Protein AF-A0A075I679-F1 (afdb_monomer_lite)

pLDDT: mean 94.98, std 5.32, range [61.5, 98.56]

Secondary structure (DSSP, 8-state):
-HHHHHHHHHHTT--S----S-SS--EEEEEETTEEEEHHIIIIISTT-SPP-EEEEETTTTPPPPHHHHHHHHT-SEEE--SS-IIIIIHHHHHSHHHHHHHT-TTSEEE-

Radius of gyration: 15.94 Å; chains: 1; bounding box: 42×29×41 Å

Sequence (112 aa):
MTTITKWMCEKFAIETKIIPVTDATVETRITTDKGEMHLQEYWVKYRGRDPIEGIQYIGADKCRPNPEAVNAIHDAQLVIIAPGNPLTSIGPMLAMKGIRKELSKNKIKLLL

Structure (mmCIF, N/CA/C/O backbone):
data_AF-A0A075I679-F1
#
_entry.id   AF-A0A075I679-F1
#
loop_
_atom_site.group_PDB
_atom_site.id
_atom_site.type_symbol
_atom_site.label_atom_id
_atom_site.label_alt_id
_atom_site.label_comp_id
_atom_site.label_asym_id
_atom_site.label_entity_id
_atom_site.label_seq_id
_atom_site.pdbx_PDB_ins_code
_atom_site.Cartn_x
_atom_site.Cartn_y
_atom_site.Cartn_z
_atom_site.occupancy
_atom_site.B_iso_or_equiv
_atom_site.auth_seq_id
_atom_site.auth_comp_id
_atom_site.auth_asym_id
_atom_site.auth_atom_id
_atom_site.pdbx_PDB_model_num
ATOM 1 N N . MET A 1 1 ? -4.378 12.584 0.220 1.00 94.44 1 MET A N 1
ATOM 2 C CA . MET A 1 1 ? -5.064 11.393 -0.321 1.00 94.44 1 MET A CA 1
ATOM 3 C C . MET A 1 1 ? -6.410 11.150 0.365 1.00 94.44 1 MET A C 1
ATOM 5 O O . MET A 1 1 ? -7.419 11.182 -0.321 1.00 94.44 1 MET A O 1
ATOM 9 N N . THR A 1 2 ? -6.465 11.011 1.693 1.00 97.06 2 THR A N 1
ATOM 10 C CA . THR A 1 2 ? -7.663 10.717 2.503 1.00 97.06 2 THR A CA 1
ATOM 11 C C . THR A 1 2 ? -8.874 11.587 2.160 1.00 97.06 2 THR A C 1
ATOM 13 O O . THR A 1 2 ? -9.941 11.053 1.869 1.00 97.06 2 THR A O 1
ATOM 16 N N . THR A 1 3 ? -8.724 12.916 2.130 1.00 97.62 3 THR A N 1
ATOM 17 C CA . THR A 1 3 ? -9.828 13.839 1.794 1.00 97.62 3 THR A CA 1
ATOM 18 C C . THR A 1 3 ? -10.372 13.611 0.384 1.00 97.62 3 THR A C 1
ATOM 20 O O . THR A 1 3 ? -11.581 13.615 0.181 1.00 97.62 3 THR A O 1
ATOM 23 N N . ILE A 1 4 ? -9.483 13.365 -0.582 1.00 98.12 4 ILE A N 1
ATOM 24 C CA . ILE A 1 4 ? -9.864 13.096 -1.974 1.00 98.12 4 ILE A CA 1
ATOM 25 C C . ILE A 1 4 ? -10.598 11.756 -2.059 1.00 98.12 4 ILE A C 1
ATOM 27 O O . ILE A 1 4 ? -11.652 11.682 -2.680 1.00 98.12 4 ILE A O 1
ATOM 31 N N . THR A 1 5 ? -10.097 10.714 -1.388 1.00 98.19 5 THR A N 1
ATOM 32 C CA . THR A 1 5 ? -10.757 9.402 -1.342 1.00 98.19 5 THR A CA 1
ATOM 33 C C . THR A 1 5 ? -12.163 9.497 -0.753 1.00 98.19 5 THR A C 1
ATOM 35 O O . THR A 1 5 ? -13.089 8.947 -1.342 1.00 98.19 5 THR A O 1
ATOM 38 N N . LYS A 1 6 ? -12.348 10.237 0.351 1.00 97.56 6 LYS A N 1
ATOM 39 C CA . LYS A 1 6 ? -13.672 10.463 0.958 1.00 97.56 6 LYS A CA 1
ATOM 40 C C . LYS A 1 6 ? -14.623 11.168 -0.009 1.00 97.56 6 LYS A C 1
ATOM 42 O O . LYS A 1 6 ? -15.708 10.657 -0.264 1.00 97.56 6 LYS A O 1
ATOM 47 N N . TRP A 1 7 ? -14.172 12.262 -0.622 1.00 98.31 7 TRP A N 1
ATOM 48 C CA . TRP A 1 7 ? -14.955 12.985 -1.626 1.00 98.31 7 TRP A CA 1
ATOM 49 C C . TRP A 1 7 ? -15.356 12.090 -2.811 1.00 98.31 7 TRP A C 1
ATOM 51 O O . TRP A 1 7 ? -16.497 12.134 -3.263 1.00 98.31 7 TRP A O 1
ATOM 61 N N . MET A 1 8 ? -14.451 11.231 -3.296 1.00 98.50 8 MET A N 1
ATOM 62 C CA . MET A 1 8 ? -14.772 10.282 -4.368 1.00 98.50 8 MET A CA 1
ATOM 63 C C . MET A 1 8 ? -15.799 9.238 -3.918 1.00 98.50 8 MET A C 1
ATOM 65 O O . MET A 1 8 ? -16.729 8.956 -4.667 1.00 98.50 8 MET A O 1
ATOM 69 N N . CYS A 1 9 ? -15.672 8.692 -2.705 1.00 98.44 9 CYS A N 1
ATOM 70 C CA . CYS A 1 9 ? -16.645 7.730 -2.180 1.00 98.44 9 CYS A CA 1
ATOM 71 C C . CYS A 1 9 ? -18.052 8.338 -2.108 1.00 98.44 9 CYS A C 1
ATOM 73 O O . CYS A 1 9 ? -19.007 7.693 -2.531 1.00 98.44 9 CYS A O 1
ATOM 75 N N . GLU A 1 10 ? -18.174 9.598 -1.677 1.00 97.94 10 GLU A N 1
ATOM 76 C CA . GLU A 1 10 ? -19.448 10.329 -1.681 1.00 97.94 10 GLU A CA 1
ATOM 77 C C . GLU A 1 10 ? -20.012 10.490 -3.099 1.00 97.94 10 GLU A C 1
ATOM 79 O O . GLU A 1 10 ? -21.192 10.236 -3.334 1.00 97.94 10 GLU A O 1
ATOM 84 N N . LYS A 1 11 ? -19.174 10.879 -4.070 1.00 98.44 11 LYS A N 1
ATOM 85 C CA . LYS A 1 11 ? -19.609 11.069 -5.463 1.00 98.44 11 LYS A CA 1
ATOM 86 C C . LYS A 1 11 ? -20.029 9.780 -6.158 1.00 98.44 11 LYS A C 1
ATOM 88 O O . LYS A 1 11 ? -20.915 9.831 -7.006 1.00 98.44 11 LYS A O 1
ATOM 93 N N . PHE A 1 12 ? -19.417 8.655 -5.807 1.00 98.25 12 PHE A N 1
ATOM 94 C CA . PHE A 1 12 ? -19.720 7.349 -6.391 1.00 98.25 12 PHE A CA 1
ATOM 95 C C . PHE A 1 12 ? -20.674 6.498 -5.542 1.00 98.25 12 PHE A C 1
ATOM 97 O O . PHE A 1 12 ? -20.876 5.334 -5.872 1.00 98.25 12 PHE A O 1
ATOM 104 N N . ALA A 1 13 ? -21.261 7.060 -4.476 1.00 98.06 13 ALA A N 1
ATOM 105 C CA . ALA A 1 13 ? -22.147 6.348 -3.550 1.00 98.06 13 ALA A CA 1
ATOM 106 C C . ALA A 1 13 ? -21.529 5.044 -2.992 1.00 98.06 13 ALA A C 1
ATOM 108 O O . ALA A 1 13 ? -22.190 4.014 -2.880 1.00 98.06 13 ALA A O 1
ATOM 109 N N . ILE A 1 14 ? -20.237 5.084 -2.652 1.00 98.31 14 ILE A N 1
ATOM 110 C CA . ILE A 1 14 ? -19.525 3.964 -2.029 1.00 98.31 14 ILE A CA 1
ATOM 111 C C . ILE A 1 14 ? -19.758 4.023 -0.518 1.00 98.31 14 ILE A C 1
ATOM 113 O O . ILE A 1 14 ? -19.228 4.897 0.166 1.00 98.31 14 ILE A O 1
ATOM 117 N N . GLU A 1 15 ? -20.526 3.070 0.004 1.00 96.94 15 GLU A N 1
ATOM 118 C CA . GLU A 1 15 ? -20.847 2.986 1.437 1.00 96.94 15 GLU A CA 1
ATOM 119 C C . GLU A 1 15 ? -19.687 2.427 2.279 1.00 96.94 15 GLU A C 1
ATOM 121 O O . GLU A 1 15 ? -19.533 2.753 3.458 1.00 96.94 15 GLU A O 1
ATOM 126 N N . THR A 1 16 ? -18.836 1.592 1.675 1.00 97.00 16 THR A N 1
ATOM 127 C CA . THR A 1 16 ? -17.675 0.997 2.347 1.00 97.00 16 THR A CA 1
ATOM 128 C C . THR A 1 16 ? -16.616 2.054 2.652 1.00 97.00 16 THR A C 1
ATOM 130 O O . THR A 1 16 ? -16.230 2.843 1.792 1.00 97.00 16 THR A O 1
ATOM 133 N N . LYS A 1 17 ? -16.055 2.023 3.867 1.00 95.81 17 LYS A N 1
ATOM 134 C CA . LYS A 1 17 ? -14.937 2.900 4.242 1.00 95.81 17 LYS A CA 1
ATOM 135 C C . LYS A 1 17 ? -13.661 2.507 3.492 1.00 95.81 17 LYS A C 1
ATOM 137 O O . LYS A 1 17 ? -13.018 1.519 3.837 1.00 95.81 17 LYS A O 1
ATOM 142 N N . ILE A 1 18 ? -13.270 3.311 2.503 1.00 97.75 18 ILE A N 1
ATOM 143 C CA . ILE A 1 18 ? -11.983 3.183 1.808 1.00 97.75 18 ILE A CA 1
ATOM 144 C C . ILE A 1 18 ? -10.979 4.136 2.455 1.00 97.75 18 ILE A C 1
ATOM 146 O O . ILE A 1 18 ? -11.111 5.356 2.361 1.00 97.75 18 ILE A O 1
ATOM 150 N N . ILE A 1 19 ? -9.965 3.573 3.111 1.00 97.81 19 ILE A N 1
ATOM 151 C CA . ILE A 1 19 ? -8.949 4.337 3.837 1.00 97.81 19 ILE A CA 1
ATOM 152 C C . ILE A 1 19 ? -7.595 4.121 3.152 1.00 97.81 19 ILE A C 1
ATOM 154 O O . ILE A 1 19 ? -7.076 3.002 3.178 1.00 97.81 19 ILE A O 1
ATOM 158 N N . PRO A 1 20 ? -6.986 5.160 2.550 1.00 97.25 20 PRO A N 1
ATOM 159 C CA . PRO A 1 20 ? -5.609 5.077 2.087 1.00 97.25 20 PRO A CA 1
ATOM 160 C C . PRO A 1 20 ? -4.684 4.766 3.261 1.00 97.25 20 PRO A C 1
ATOM 162 O O . PRO A 1 20 ? -4.790 5.381 4.322 1.00 97.25 20 PRO A O 1
ATOM 165 N N . VAL A 1 21 ? -3.744 3.845 3.061 1.00 96.38 21 VAL A N 1
ATOM 166 C CA . VAL A 1 21 ? -2.807 3.415 4.110 1.00 96.38 21 VAL A CA 1
ATOM 167 C C . VAL A 1 21 ? -1.934 4.561 4.642 1.00 96.38 21 VAL A C 1
ATOM 169 O O . VAL A 1 21 ? -1.535 4.546 5.803 1.00 96.38 21 VAL A O 1
ATOM 172 N N . THR A 1 22 ? -1.667 5.581 3.824 1.00 96.94 22 THR A N 1
ATOM 173 C CA . THR A 1 22 ? -0.996 6.829 4.202 1.00 96.94 22 THR A CA 1
ATOM 174 C C . THR A 1 22 ? -1.405 7.959 3.250 1.00 96.94 22 THR A C 1
ATOM 176 O O . THR A 1 22 ? -1.877 7.711 2.140 1.00 96.94 22 THR A O 1
ATOM 179 N N . ASP A 1 23 ? -1.219 9.203 3.691 1.00 96.56 23 ASP A N 1
ATOM 180 C CA . ASP A 1 23 ? -1.311 10.401 2.851 1.00 96.56 23 ASP A CA 1
ATOM 181 C C . ASP A 1 23 ? 0.026 10.790 2.204 1.00 96.56 23 ASP A C 1
ATOM 183 O O . ASP A 1 23 ? 0.050 11.648 1.320 1.00 96.56 23 ASP A O 1
ATOM 187 N N . ALA A 1 24 ? 1.128 10.178 2.642 1.00 95.69 24 ALA A N 1
ATOM 188 C CA . ALA A 1 24 ? 2.450 10.402 2.077 1.00 95.69 24 ALA A CA 1
ATOM 189 C C . ALA A 1 24 ? 2.656 9.613 0.777 1.00 95.69 24 ALA A C 1
ATOM 191 O O . ALA A 1 24 ? 1.989 8.613 0.514 1.00 95.69 24 ALA A O 1
ATOM 192 N N . THR A 1 25 ? 3.640 10.031 -0.013 1.00 95.62 25 THR A N 1
ATOM 193 C CA . THR A 1 25 ? 4.059 9.285 -1.200 1.00 95.62 25 THR A CA 1
ATOM 194 C C . THR A 1 25 ? 4.823 8.028 -0.796 1.00 95.62 25 THR A C 1
ATOM 196 O O . THR A 1 25 ? 5.821 8.106 -0.077 1.00 95.62 25 THR A O 1
ATOM 199 N N . VAL A 1 26 ? 4.366 6.880 -1.298 1.00 96.62 26 VAL A N 1
ATOM 200 C CA . VAL A 1 26 ? 5.080 5.603 -1.241 1.00 96.62 26 VAL A CA 1
ATOM 201 C C . VAL A 1 26 ? 5.060 4.987 -2.632 1.00 96.62 26 VAL A C 1
ATOM 203 O O . VAL A 1 26 ? 3.993 4.824 -3.222 1.00 96.62 26 VAL A O 1
ATOM 206 N N . GLU A 1 27 ? 6.232 4.630 -3.146 1.00 97.25 27 GLU A N 1
ATOM 207 C CA . GLU A 1 27 ? 6.381 4.033 -4.474 1.00 97.25 27 GLU A CA 1
ATOM 208 C C . GLU A 1 27 ? 6.989 2.639 -4.373 1.00 97.25 27 GLU A C 1
ATOM 210 O O . GLU A 1 27 ? 7.947 2.418 -3.636 1.00 97.25 27 GLU A O 1
ATOM 215 N N . THR A 1 28 ? 6.464 1.701 -5.160 1.00 98.31 28 THR A N 1
ATOM 216 C CA . THR A 1 28 ? 7.124 0.408 -5.372 1.00 98.31 28 THR A CA 1
ATOM 217 C C . THR A 1 28 ? 8.005 0.514 -6.604 1.00 98.31 28 THR A C 1
ATOM 219 O O . THR A 1 28 ? 7.525 0.877 -7.683 1.00 98.31 28 THR A O 1
ATOM 222 N N . ARG A 1 29 ? 9.287 0.196 -6.449 1.00 98.44 29 ARG A N 1
ATOM 223 C CA . ARG A 1 29 ? 10.278 0.249 -7.521 1.00 98.44 29 ARG A CA 1
ATOM 224 C C . ARG A 1 29 ? 10.946 -1.094 -7.726 1.00 98.44 29 ARG A C 1
ATOM 226 O O . ARG A 1 29 ? 11.170 -1.832 -6.769 1.00 98.44 29 ARG A O 1
ATOM 233 N N . ILE A 1 30 ? 11.205 -1.394 -8.991 1.00 98.56 30 ILE A N 1
ATOM 234 C CA . ILE A 1 30 ? 11.764 -2.654 -9.466 1.00 98.56 30 ILE A CA 1
ATOM 235 C C . ILE A 1 30 ? 13.165 -2.376 -9.999 1.00 98.56 30 ILE A C 1
ATOM 237 O O . ILE A 1 30 ? 13.353 -1.452 -10.791 1.00 98.56 30 ILE A O 1
ATOM 241 N N . THR A 1 31 ? 14.132 -3.174 -9.563 1.00 98.56 31 THR A N 1
ATOM 242 C CA . THR A 1 31 ? 15.495 -3.181 -10.098 1.00 98.56 31 THR A CA 1
ATOM 243 C C . THR A 1 31 ? 15.628 -4.324 -11.096 1.00 98.56 31 THR A C 1
ATOM 245 O O . THR A 1 31 ? 15.205 -5.446 -10.815 1.00 98.56 31 THR A O 1
ATOM 248 N N . THR A 1 32 ? 16.202 -4.017 -12.253 1.00 98.12 32 THR A N 1
ATOM 249 C CA . THR A 1 32 ? 16.514 -4.948 -13.347 1.00 98.12 32 THR A CA 1
ATOM 250 C C . THR A 1 32 ? 17.926 -4.653 -13.859 1.00 98.12 32 THR A C 1
ATOM 252 O O . THR A 1 32 ? 18.512 -3.634 -13.483 1.00 98.12 32 THR A O 1
ATOM 255 N N . ASP A 1 33 ? 18.418 -5.454 -14.801 1.00 97.00 33 ASP A N 1
ATOM 256 C CA . ASP A 1 33 ? 19.673 -5.212 -15.528 1.00 97.00 33 ASP A CA 1
ATOM 257 C C . ASP A 1 33 ? 19.714 -3.857 -16.271 1.00 97.00 33 ASP A C 1
ATOM 259 O O . ASP A 1 33 ? 20.783 -3.306 -16.534 1.00 97.00 33 ASP A O 1
ATOM 263 N N . LYS A 1 34 ? 18.546 -3.278 -16.572 1.00 94.38 34 LYS A N 1
ATOM 264 C CA . LYS A 1 34 ? 18.388 -1.949 -17.192 1.00 94.38 34 LYS A CA 1
ATOM 265 C C . LYS A 1 34 ? 18.345 -0.800 -16.182 1.00 94.38 34 LYS A C 1
ATOM 267 O O . LYS A 1 34 ? 18.215 0.356 -16.584 1.00 94.38 34 LYS A O 1
ATOM 272 N N . GLY A 1 35 ? 18.433 -1.101 -14.888 1.00 97.00 35 GLY A N 1
ATOM 273 C CA . GLY A 1 35 ? 18.357 -0.140 -13.792 1.00 97.00 35 GLY A CA 1
ATOM 274 C C . GLY A 1 35 ? 17.031 -0.169 -13.026 1.00 97.00 35 GLY A C 1
ATOM 275 O O . GLY A 1 35 ? 16.224 -1.096 -13.139 1.00 97.00 35 GLY A O 1
ATOM 276 N N . GLU A 1 36 ? 16.841 0.855 -12.193 1.00 97.88 36 GLU A N 1
ATOM 277 C CA . GLU A 1 36 ? 15.665 1.037 -11.337 1.00 97.88 36 GLU A CA 1
ATOM 278 C C . GLU A 1 36 ? 14.526 1.735 -12.092 1.00 97.88 36 GLU A C 1
ATOM 280 O O . GLU A 1 36 ? 14.740 2.735 -12.776 1.00 97.88 36 GLU A O 1
ATOM 285 N N . MET A 1 37 ? 13.297 1.241 -11.927 1.00 98.19 37 MET A N 1
ATOM 286 C CA . MET A 1 37 ? 12.098 1.820 -12.536 1.00 98.19 37 MET A CA 1
ATOM 287 C C . MET A 1 37 ? 10.875 1.725 -11.619 1.00 98.19 37 MET A C 1
ATOM 289 O O . MET A 1 37 ? 10.807 0.895 -10.708 1.00 98.19 37 MET A O 1
ATOM 293 N N . HIS A 1 38 ? 9.866 2.557 -11.878 1.00 98.31 38 HIS A N 1
ATOM 294 C CA . HIS A 1 38 ? 8.585 2.468 -11.178 1.00 98.31 38 HIS A CA 1
ATOM 295 C C . HIS A 1 38 ? 7.853 1.165 -11.545 1.00 98.31 38 HIS A C 1
ATOM 297 O O . HIS A 1 38 ? 7.882 0.736 -12.699 1.00 98.31 38 HIS A O 1
ATOM 303 N N . LEU A 1 39 ? 7.127 0.558 -10.598 1.00 98.31 39 LEU A N 1
ATOM 304 C CA . LEU A 1 39 ? 6.395 -0.703 -10.806 1.00 98.31 39 LEU A CA 1
ATOM 305 C C . LEU A 1 39 ? 5.481 -0.682 -12.046 1.00 98.31 39 LEU A C 1
ATOM 307 O O . LEU A 1 39 ? 5.395 -1.664 -12.778 1.00 98.31 39 LEU A O 1
ATOM 311 N N . GLN A 1 40 ? 4.805 0.441 -12.300 1.00 98.00 40 GLN A N 1
ATOM 312 C CA . GLN A 1 40 ? 3.952 0.592 -13.487 1.00 98.00 40 GLN A CA 1
ATOM 313 C C . GLN A 1 40 ? 4.757 0.639 -14.790 1.00 98.00 40 GLN A C 1
ATOM 315 O O . GLN A 1 40 ? 4.290 0.140 -15.808 1.00 98.00 40 GLN A O 1
ATOM 320 N N . GLU A 1 41 ? 5.972 1.193 -14.779 1.00 98.00 41 GLU A N 1
ATOM 321 C CA . GLU A 1 41 ? 6.831 1.172 -15.964 1.00 98.00 41 GLU A CA 1
ATOM 322 C C . GLU A 1 41 ? 7.259 -0.267 -16.287 1.00 98.00 41 GLU A C 1
ATOM 324 O O . GLU A 1 41 ? 7.126 -0.703 -17.432 1.00 98.00 41 GLU A O 1
ATOM 329 N N . TYR A 1 42 ? 7.656 -1.031 -15.264 1.00 98.19 42 TYR A N 1
ATOM 330 C CA . TYR A 1 42 ? 7.972 -2.455 -15.392 1.00 98.19 42 TYR A CA 1
ATOM 331 C C . TYR A 1 42 ? 6.812 -3.249 -16.015 1.00 98.19 42 TYR A C 1
ATOM 333 O O . TYR A 1 42 ? 6.989 -3.946 -17.018 1.00 98.19 42 TYR A O 1
ATOM 341 N N . TRP A 1 43 ? 5.600 -3.106 -15.470 1.00 97.88 43 TRP A N 1
ATOM 342 C CA . TRP A 1 43 ? 4.442 -3.873 -15.934 1.00 97.88 43 TRP A CA 1
ATOM 343 C C . TRP A 1 43 ? 3.873 -3.403 -17.269 1.00 97.88 43 TRP A C 1
ATOM 345 O O . TRP A 1 43 ? 3.502 -4.238 -18.089 1.00 97.88 43 TRP A O 1
ATOM 355 N N . VAL A 1 44 ? 3.782 -2.094 -17.506 1.00 97.69 44 VAL A N 1
ATOM 356 C CA . VAL A 1 44 ? 3.082 -1.553 -18.681 1.00 97.69 44 VAL A CA 1
ATOM 357 C C . VAL A 1 44 ? 4.034 -1.387 -19.861 1.00 97.69 44 VAL A C 1
ATOM 359 O O . VAL A 1 44 ? 3.785 -1.932 -20.936 1.00 97.69 44 VAL A O 1
ATOM 362 N N . LYS A 1 45 ? 5.145 -0.665 -19.673 1.00 96.88 45 LYS A N 1
ATOM 363 C CA . LYS A 1 45 ? 6.092 -0.353 -20.755 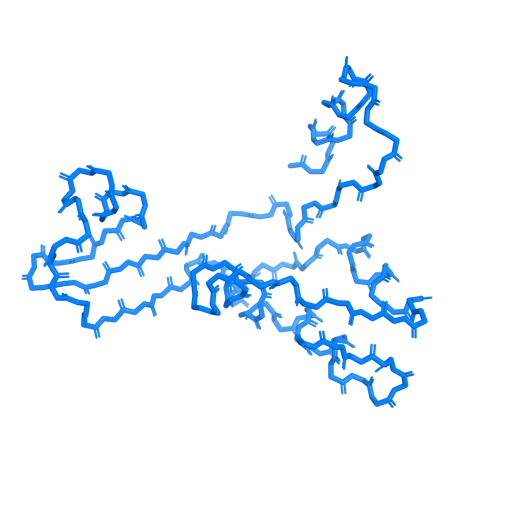1.00 96.88 45 LYS A CA 1
ATOM 364 C C . LYS A 1 45 ? 6.954 -1.564 -21.107 1.00 96.88 45 LYS A C 1
ATOM 366 O O . LYS A 1 45 ? 7.063 -1.902 -22.283 1.00 96.88 45 LYS A O 1
ATOM 371 N N . TYR A 1 46 ? 7.504 -2.246 -20.101 1.00 96.50 46 TYR A N 1
ATOM 372 C CA . TYR A 1 46 ? 8.369 -3.420 -20.298 1.00 96.50 46 TYR A CA 1
ATOM 373 C C . TYR A 1 46 ? 7.625 -4.763 -20.230 1.00 96.50 46 TYR A C 1
ATOM 375 O O . TYR A 1 46 ? 8.225 -5.824 -20.411 1.00 96.50 46 TYR A O 1
ATOM 383 N N . ARG A 1 47 ? 6.296 -4.729 -20.047 1.00 97.12 47 ARG A N 1
ATOM 384 C CA . ARG A 1 47 ? 5.404 -5.904 -20.060 1.00 97.12 47 ARG A CA 1
ATOM 385 C C . ARG A 1 47 ? 5.788 -6.995 -19.053 1.00 97.12 47 ARG A C 1
ATOM 387 O O . ARG A 1 47 ? 5.487 -8.162 -19.291 1.00 97.12 47 ARG A O 1
ATOM 394 N N . GLY A 1 48 ? 6.478 -6.631 -17.971 1.00 96.00 48 GLY A N 1
ATOM 395 C CA . GLY A 1 48 ? 6.918 -7.553 -16.922 1.00 96.00 48 GLY A CA 1
ATOM 396 C C . GLY A 1 48 ? 7.839 -8.676 -17.408 1.00 96.00 48 GLY A C 1
ATOM 397 O O . GLY A 1 48 ? 7.762 -9.788 -16.896 1.00 96.00 48 GLY A O 1
ATOM 398 N N . ARG A 1 49 ? 8.640 -8.428 -18.454 1.00 95.94 49 ARG A N 1
ATOM 399 C CA . ARG A 1 49 ? 9.491 -9.460 -19.076 1.00 95.94 49 ARG A CA 1
ATOM 400 C C . ARG A 1 49 ? 10.898 -9.523 -18.509 1.00 95.94 49 ARG A C 1
ATOM 402 O O . ARG A 1 49 ? 11.525 -10.576 -18.579 1.00 95.94 49 ARG A O 1
ATOM 409 N N . ASP A 1 50 ? 11.393 -8.400 -18.008 1.00 95.81 50 ASP A N 1
ATOM 410 C CA . ASP A 1 50 ? 12.762 -8.311 -17.525 1.00 95.81 50 ASP A CA 1
ATOM 411 C C . ASP A 1 50 ? 12.889 -9.034 -16.169 1.00 95.81 50 ASP A C 1
ATOM 413 O O . ASP A 1 50 ? 11.984 -8.913 -15.327 1.00 95.81 50 ASP A O 1
ATOM 417 N N . PRO A 1 51 ? 13.968 -9.804 -15.939 1.00 97.31 51 PRO A N 1
ATOM 418 C CA . PRO A 1 51 ? 14.227 -10.422 -14.645 1.00 97.31 51 PRO A CA 1
ATOM 419 C C . PRO A 1 51 ? 14.310 -9.375 -13.530 1.00 97.31 51 PRO A C 1
ATOM 421 O O . PRO A 1 51 ? 14.956 -8.339 -13.677 1.00 97.31 51 PRO A O 1
ATOM 424 N N . ILE A 1 52 ? 13.652 -9.658 -12.407 1.00 97.62 52 ILE A N 1
ATOM 425 C CA . ILE A 1 52 ? 13.679 -8.789 -11.228 1.00 97.62 52 ILE A CA 1
ATOM 426 C C . ILE A 1 52 ? 14.909 -9.134 -10.389 1.00 97.62 52 ILE A C 1
ATOM 428 O O . ILE A 1 52 ? 15.047 -10.264 -9.923 1.00 97.62 52 ILE A O 1
ATOM 432 N N . GLU A 1 53 ? 15.753 -8.139 -10.139 1.00 98.00 53 GLU A N 1
ATOM 433 C CA . GLU A 1 53 ? 16.920 -8.234 -9.254 1.00 98.00 53 GLU A CA 1
ATOM 434 C C . GLU A 1 53 ? 16.629 -7.682 -7.852 1.00 98.00 53 GLU A C 1
ATOM 436 O O . GLU A 1 53 ? 17.277 -8.057 -6.876 1.00 98.00 53 GLU A O 1
ATOM 441 N N . GLY A 1 54 ? 15.632 -6.802 -7.725 1.00 97.88 54 GLY A N 1
ATOM 442 C CA . GLY A 1 54 ? 15.279 -6.192 -6.449 1.00 97.88 54 GLY A CA 1
ATOM 443 C C . GLY A 1 54 ? 13.931 -5.481 -6.457 1.00 97.88 54 GLY A C 1
ATOM 444 O O . GLY A 1 54 ? 13.418 -5.080 -7.502 1.00 97.88 54 GLY A O 1
ATOM 445 N N . ILE A 1 55 ? 13.364 -5.321 -5.260 1.00 98.19 55 ILE A N 1
ATOM 446 C CA . ILE A 1 55 ? 12.143 -4.550 -5.009 1.00 98.19 55 ILE A CA 1
ATOM 447 C C . ILE A 1 55 ? 12.420 -3.589 -3.859 1.00 98.19 55 ILE A C 1
ATOM 449 O O . ILE A 1 55 ? 12.921 -3.997 -2.810 1.00 98.19 55 ILE A O 1
ATOM 453 N N . GLN A 1 56 ? 12.073 -2.318 -4.043 1.00 97.81 56 GLN A N 1
ATOM 454 C CA . GLN A 1 56 ? 12.221 -1.281 -3.026 1.00 97.81 56 GLN A CA 1
ATOM 455 C C . GLN A 1 56 ? 10.907 -0.522 -2.834 1.00 97.81 56 GLN A C 1
ATOM 457 O O . GLN A 1 56 ? 10.170 -0.277 -3.789 1.00 97.81 56 GLN A O 1
ATOM 462 N N . TYR A 1 57 ? 10.624 -0.131 -1.590 1.00 97.94 57 TYR A N 1
ATOM 463 C CA . TYR A 1 57 ? 9.449 0.668 -1.234 1.00 97.94 57 TYR A CA 1
ATOM 464 C C . TYR A 1 57 ? 9.896 2.070 -0.820 1.00 97.94 57 TYR A C 1
ATOM 466 O O . TYR A 1 57 ? 10.149 2.345 0.356 1.00 97.94 57 TYR A O 1
ATOM 474 N N . ILE A 1 58 ? 10.039 2.955 -1.800 1.00 97.56 58 ILE A N 1
ATOM 475 C CA . ILE A 1 58 ? 10.547 4.309 -1.585 1.00 97.56 58 ILE A CA 1
ATOM 476 C C . ILE A 1 58 ? 9.538 5.096 -0.745 1.00 97.56 58 ILE A C 1
ATOM 478 O O . ILE A 1 58 ? 8.368 5.193 -1.106 1.00 97.56 58 ILE A O 1
ATOM 482 N N . GLY A 1 59 ? 9.990 5.641 0.388 1.00 96.00 59 GLY A N 1
ATOM 483 C CA . GLY A 1 59 ? 9.176 6.444 1.310 1.00 96.00 59 GLY A CA 1
ATOM 484 C C . GLY A 1 59 ? 8.418 5.648 2.380 1.00 96.00 59 GLY A C 1
ATOM 485 O O . GLY A 1 59 ? 7.937 6.239 3.350 1.00 96.00 59 GLY A O 1
ATOM 486 N N . ALA A 1 60 ? 8.342 4.316 2.269 1.00 95.94 60 ALA A N 1
ATOM 487 C CA . ALA A 1 60 ? 7.595 3.483 3.217 1.00 95.94 60 ALA A CA 1
ATOM 488 C C . ALA A 1 60 ? 8.178 3.500 4.645 1.00 95.94 60 ALA A C 1
ATOM 490 O O . ALA A 1 60 ? 7.445 3.378 5.624 1.00 95.94 60 ALA A O 1
ATOM 491 N N . ASP A 1 61 ? 9.493 3.676 4.774 1.00 91.81 61 ASP A N 1
ATOM 492 C CA . ASP A 1 61 ? 10.228 3.720 6.042 1.00 91.81 61 ASP A CA 1
ATOM 493 C C . ASP A 1 61 ? 10.047 5.043 6.808 1.00 91.81 61 ASP A C 1
ATOM 495 O O . ASP A 1 61 ? 10.116 5.065 8.040 1.00 91.81 61 ASP A O 1
ATOM 499 N N . LYS A 1 62 ? 9.806 6.139 6.081 1.00 89.69 62 LYS A N 1
ATOM 500 C CA . LYS A 1 62 ? 9.727 7.510 6.615 1.00 89.69 62 LYS A CA 1
ATOM 501 C C . LYS A 1 62 ? 8.301 8.023 6.775 1.00 89.69 62 LYS A C 1
ATOM 503 O O . LYS A 1 62 ? 8.086 8.996 7.500 1.00 89.69 62 LYS A O 1
ATOM 508 N N . CYS A 1 63 ? 7.326 7.410 6.108 1.00 92.31 63 CYS A N 1
ATOM 509 C CA . CYS A 1 63 ? 5.943 7.856 6.192 1.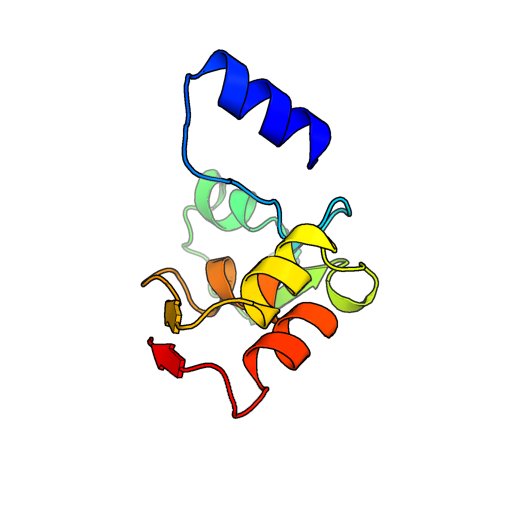00 92.31 63 CYS A CA 1
ATOM 510 C C . CYS A 1 63 ? 5.240 7.376 7.468 1.00 92.31 63 CYS A C 1
ATOM 512 O O . CYS A 1 63 ? 5.574 6.360 8.084 1.00 92.31 63 CYS A O 1
ATOM 514 N N . ARG A 1 64 ? 4.226 8.144 7.873 1.00 93.44 64 ARG A N 1
ATOM 515 C CA . ARG A 1 64 ? 3.305 7.755 8.941 1.00 93.44 64 ARG A CA 1
ATOM 516 C C . ARG A 1 64 ? 2.082 7.086 8.316 1.00 93.44 64 ARG A C 1
ATOM 518 O O . ARG A 1 64 ? 1.565 7.621 7.332 1.00 93.44 64 ARG A O 1
ATOM 525 N N . PRO A 1 65 ? 1.597 5.962 8.867 1.00 96.25 65 PRO A N 1
ATOM 526 C CA . PRO A 1 65 ? 0.333 5.403 8.420 1.00 96.25 65 PRO A CA 1
ATOM 527 C C . PRO A 1 65 ? -0.816 6.350 8.757 1.00 96.25 65 PRO A C 1
ATOM 529 O O . PRO A 1 65 ? -0.733 7.147 9.696 1.00 96.25 65 PRO A O 1
ATOM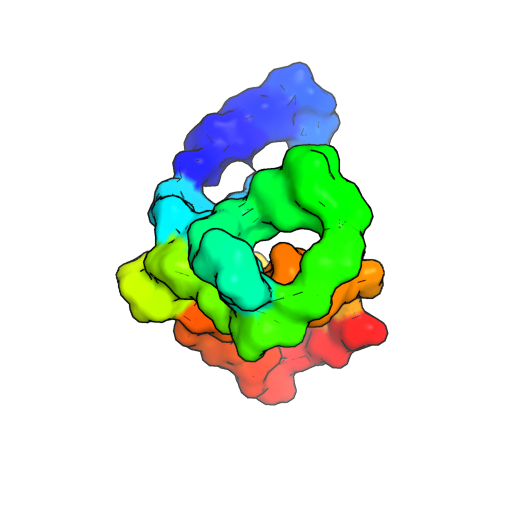 532 N N . ASN A 1 66 ? -1.898 6.230 8.001 1.00 97.31 66 ASN A N 1
ATOM 533 C CA . ASN A 1 66 ? -3.138 6.928 8.274 1.00 97.31 66 ASN A CA 1
ATOM 534 C C . ASN A 1 66 ? -3.670 6.505 9.658 1.00 97.31 66 ASN A C 1
ATOM 536 O O . ASN A 1 66 ? -3.863 5.305 9.882 1.00 97.31 66 ASN A O 1
ATOM 540 N N . PRO A 1 67 ? -3.923 7.449 10.584 1.00 96.62 67 PRO A N 1
ATOM 541 C CA . PRO A 1 67 ? -4.490 7.128 11.891 1.00 96.62 67 PRO A CA 1
ATOM 542 C C . PRO A 1 67 ? -5.810 6.355 11.799 1.00 96.62 67 PRO A C 1
ATOM 544 O O . PRO A 1 67 ? -6.025 5.433 12.580 1.00 96.62 67 PRO A O 1
ATOM 547 N N . GLU A 1 68 ? -6.662 6.662 10.813 1.00 96.81 68 GLU A N 1
ATOM 548 C CA . GLU A 1 68 ? -7.923 5.941 10.598 1.00 96.81 68 GLU A CA 1
ATOM 549 C C . GLU A 1 68 ? -7.678 4.475 10.211 1.00 96.81 68 GLU A C 1
ATOM 551 O O . GLU A 1 68 ? -8.421 3.602 10.650 1.00 96.81 68 GLU A O 1
ATOM 556 N N . ALA A 1 69 ? -6.612 4.183 9.455 1.00 96.06 69 ALA A N 1
ATOM 557 C CA . ALA A 1 69 ? -6.251 2.811 9.092 1.00 96.06 69 ALA A CA 1
ATOM 558 C C . ALA A 1 69 ? -5.720 2.029 10.301 1.00 96.06 69 ALA A C 1
ATOM 560 O O . ALA A 1 69 ? -6.085 0.873 10.498 1.00 96.06 69 ALA A O 1
ATOM 561 N N . VAL A 1 70 ? -4.884 2.660 11.134 1.00 95.88 70 VAL A N 1
ATOM 562 C CA . VAL A 1 70 ? -4.370 2.038 12.367 1.00 95.88 70 VAL A CA 1
ATOM 563 C C . VAL A 1 70 ? -5.513 1.731 13.331 1.00 95.88 70 VAL A C 1
ATOM 565 O O . VAL A 1 70 ? -5.591 0.614 13.831 1.00 95.88 70 VAL A O 1
ATOM 568 N N . ASN A 1 71 ? -6.426 2.682 13.541 1.00 95.44 71 ASN A N 1
ATOM 569 C CA . ASN A 1 71 ? -7.591 2.481 14.402 1.00 95.44 71 ASN A CA 1
ATOM 570 C C . ASN A 1 71 ? -8.508 1.381 13.851 1.00 95.44 71 ASN A C 1
ATOM 572 O O . ASN A 1 71 ? -8.941 0.515 14.602 1.00 95.44 71 ASN A O 1
ATOM 576 N N . ALA A 1 72 ? -8.740 1.353 12.533 1.00 95.25 72 ALA A N 1
ATOM 577 C CA . ALA A 1 72 ? -9.538 0.304 11.906 1.00 95.25 72 ALA A CA 1
ATOM 578 C C . ALA A 1 72 ? -8.943 -1.097 12.119 1.00 95.25 72 ALA A C 1
ATOM 580 O O . ALA A 1 72 ? -9.697 -2.034 12.353 1.00 95.25 72 ALA A O 1
ATOM 581 N N . ILE A 1 73 ? -7.613 -1.246 12.070 1.00 94.94 73 ILE A N 1
ATOM 582 C CA . ILE A 1 73 ? -6.946 -2.518 12.389 1.00 94.94 73 ILE A CA 1
ATOM 583 C C . ILE A 1 73 ? -7.082 -2.828 13.884 1.00 94.94 73 ILE A C 1
ATOM 585 O O . ILE A 1 73 ? -7.448 -3.944 14.236 1.00 94.94 73 ILE A O 1
ATOM 589 N N . HIS A 1 74 ? -6.80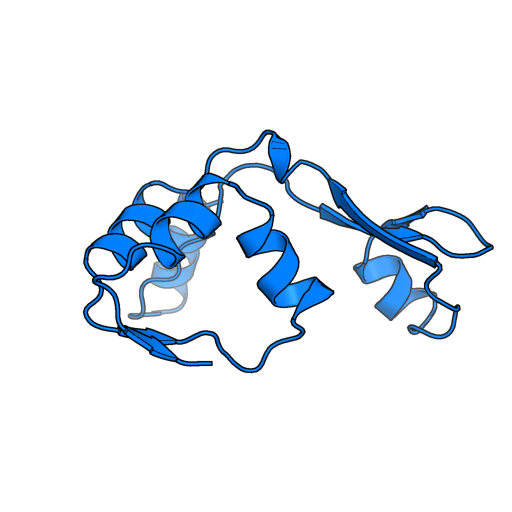2 -1.854 14.753 1.00 93.88 74 HIS A N 1
ATOM 590 C CA . HIS A 1 74 ? -6.840 -2.016 16.208 1.00 93.88 74 HIS A CA 1
ATOM 591 C C . HIS A 1 74 ? -8.208 -2.484 16.723 1.00 93.88 74 HIS A C 1
ATOM 593 O O . HIS A 1 74 ? -8.283 -3.390 17.552 1.00 93.88 74 HIS A O 1
ATOM 599 N N . ASP A 1 75 ? -9.278 -1.870 16.218 1.00 93.69 75 ASP A N 1
ATOM 600 C CA . ASP A 1 75 ? -10.649 -2.109 16.670 1.00 93.69 75 ASP A CA 1
ATOM 601 C C . ASP A 1 75 ? -11.301 -3.313 15.959 1.00 93.69 75 ASP A C 1
ATOM 603 O O . ASP A 1 75 ? -12.418 -3.714 16.298 1.00 93.69 75 ASP A O 1
ATOM 607 N N . ALA A 1 76 ? -10.625 -3.908 14.969 1.00 94.56 76 ALA A N 1
ATOM 608 C CA . ALA A 1 76 ? -11.154 -5.032 14.211 1.00 94.56 76 ALA A CA 1
ATOM 609 C C . ALA A 1 76 ? -11.186 -6.326 15.036 1.00 94.56 76 ALA A C 1
ATOM 611 O O . ALA A 1 76 ? -10.212 -6.736 15.665 1.00 94.56 76 ALA A O 1
ATOM 612 N N . GLN A 1 77 ? -12.299 -7.053 14.934 1.00 93.31 77 GLN A N 1
ATOM 613 C CA . GLN A 1 77 ? -12.410 -8.419 15.461 1.00 93.31 77 GLN A CA 1
ATOM 614 C C . GLN A 1 77 ? -11.655 -9.440 14.595 1.00 93.31 77 GLN A C 1
ATOM 616 O O . GLN A 1 77 ? -11.242 -10.499 15.076 1.00 93.31 77 GLN A O 1
ATOM 621 N N . LEU A 1 78 ? -11.503 -9.125 13.308 1.00 94.56 78 LEU A N 1
ATOM 622 C CA . LEU A 1 78 ? -10.858 -9.946 12.298 1.00 94.56 78 LEU A CA 1
ATOM 623 C C . LEU A 1 78 ? -10.223 -9.035 11.250 1.00 94.56 78 LEU A C 1
ATOM 625 O O . LEU A 1 78 ? -10.869 -8.110 10.760 1.00 94.56 78 LEU A O 1
ATOM 629 N N . VAL A 1 79 ? -8.992 -9.350 10.864 1.00 95.25 79 VAL A N 1
ATOM 630 C CA . VAL A 1 79 ? -8.340 -8.755 9.699 1.00 95.25 79 VAL A CA 1
ATOM 631 C C . VAL A 1 79 ? -8.142 -9.832 8.647 1.00 95.25 79 VAL A C 1
ATOM 633 O O . VAL A 1 79 ? -7.629 -10.912 8.937 1.00 95.25 79 VAL A O 1
ATOM 636 N N . ILE A 1 80 ? -8.547 -9.517 7.420 1.00 95.50 80 ILE A N 1
ATOM 637 C CA . ILE A 1 80 ? -8.372 -10.374 6.251 1.00 95.50 80 ILE A CA 1
ATOM 638 C C . ILE A 1 80 ? -7.328 -9.718 5.356 1.00 95.50 80 ILE A C 1
ATOM 640 O O . ILE A 1 80 ? -7.500 -8.576 4.924 1.00 95.50 80 ILE A O 1
ATOM 644 N N . ILE A 1 81 ? -6.254 -10.442 5.062 1.00 94.56 81 ILE A N 1
ATOM 645 C CA . ILE A 1 81 ? -5.319 -10.065 4.009 1.00 94.56 81 ILE A CA 1
ATOM 646 C C . ILE A 1 81 ? -5.869 -10.649 2.711 1.00 94.56 81 ILE A C 1
ATOM 648 O O . ILE A 1 81 ? -5.903 -11.857 2.531 1.00 94.56 81 ILE A O 1
ATOM 652 N N . ALA A 1 82 ? -6.361 -9.787 1.822 1.00 94.69 82 ALA A N 1
ATOM 653 C CA . ALA A 1 82 ? -6.899 -10.222 0.535 1.00 94.69 82 ALA A CA 1
ATOM 654 C C . ALA A 1 82 ? -5.833 -10.974 -0.297 1.00 94.69 82 ALA A C 1
ATOM 656 O O . ALA A 1 82 ? -4.645 -10.675 -0.146 1.00 94.69 82 ALA A O 1
ATOM 657 N N . PRO A 1 83 ? -6.226 -11.865 -1.233 1.00 95.06 83 PRO A N 1
ATOM 658 C CA . PRO A 1 83 ? -5.308 -12.663 -2.058 1.00 95.06 83 PRO A CA 1
ATOM 659 C C . PRO A 1 83 ? -4.632 -11.834 -3.174 1.00 95.06 83 PRO A C 1
ATOM 661 O O . PRO A 1 83 ? -4.716 -12.149 -4.360 1.00 95.06 83 PRO A O 1
ATOM 664 N N . GLY A 1 84 ? -3.996 -10.720 -2.804 1.00 93.19 84 GLY A N 1
ATOM 665 C CA . GLY A 1 84 ? -3.207 -9.860 -3.684 1.00 93.19 84 GLY A CA 1
ATOM 666 C C . GLY A 1 84 ? -1.742 -10.290 -3.761 1.00 93.19 84 GLY A C 1
ATOM 667 O O . GLY A 1 84 ? -1.296 -11.194 -3.057 1.00 93.19 84 GLY A O 1
ATOM 668 N N . ASN A 1 85 ? -0.954 -9.609 -4.599 1.00 95.69 85 ASN A N 1
ATOM 669 C CA . ASN A 1 85 ? 0.471 -9.912 -4.706 1.00 95.69 85 ASN A CA 1
ATOM 670 C C . ASN A 1 85 ? 1.187 -9.598 -3.369 1.00 95.69 85 ASN A C 1
ATOM 672 O O . ASN A 1 85 ? 1.150 -8.445 -2.915 1.00 95.69 85 ASN A O 1
ATOM 676 N N . PRO A 1 86 ? 1.869 -10.574 -2.740 1.00 96.19 86 PRO A N 1
ATOM 677 C CA . PRO A 1 86 ? 2.477 -10.381 -1.425 1.00 96.19 86 PRO A CA 1
ATOM 678 C C . PRO A 1 86 ? 3.610 -9.351 -1.434 1.00 96.19 86 PRO A C 1
ATOM 680 O O . PRO A 1 86 ? 3.834 -8.690 -0.425 1.00 96.19 86 PRO A O 1
ATOM 683 N N . LEU A 1 87 ? 4.295 -9.169 -2.565 1.00 96.88 87 LEU A N 1
ATOM 684 C CA . LEU A 1 87 ? 5.429 -8.256 -2.697 1.00 96.88 87 LEU A CA 1
ATOM 685 C C . LEU A 1 87 ? 4.997 -6.868 -3.165 1.00 96.88 87 LEU A C 1
ATOM 687 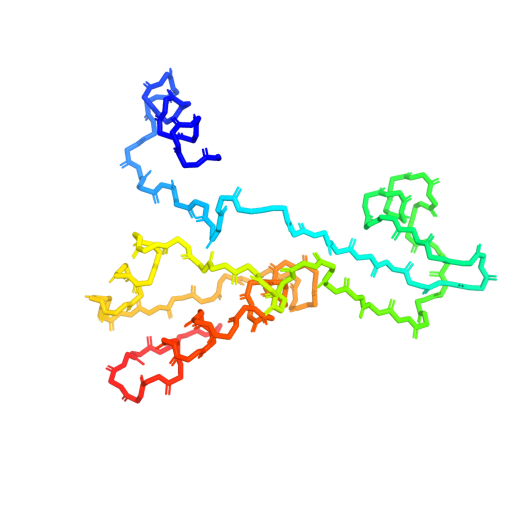O O . LEU A 1 87 ? 5.449 -5.873 -2.620 1.00 96.88 87 LEU A O 1
ATOM 691 N N . THR A 1 88 ? 4.108 -6.768 -4.151 1.00 96.06 88 THR A N 1
ATOM 692 C CA . THR A 1 88 ? 3.809 -5.475 -4.795 1.00 96.06 88 THR A CA 1
ATOM 693 C C . THR A 1 88 ? 2.460 -4.881 -4.410 1.00 96.06 88 THR A C 1
ATOM 695 O O . THR A 1 88 ? 2.213 -3.716 -4.704 1.00 96.06 88 THR A O 1
ATOM 698 N N . SER A 1 89 ? 1.581 -5.649 -3.760 1.00 95.75 89 SER A N 1
ATOM 699 C CA . SER A 1 89 ? 0.290 -5.155 -3.263 1.00 95.75 89 SER A CA 1
ATOM 700 C C . SER A 1 89 ? 0.282 -5.067 -1.739 1.00 95.75 89 SER A C 1
ATOM 702 O O . SER A 1 89 ? 0.017 -4.002 -1.192 1.00 95.75 89 SER A O 1
ATOM 704 N N . ILE A 1 90 ? 0.618 -6.159 -1.043 1.00 96.50 90 ILE A N 1
ATOM 705 C CA . ILE A 1 90 ? 0.601 -6.217 0.430 1.00 96.50 90 ILE A CA 1
ATOM 706 C C . ILE A 1 90 ? 1.922 -5.701 1.021 1.00 96.50 90 ILE A C 1
ATOM 708 O O . ILE A 1 90 ? 1.922 -4.928 1.980 1.00 96.50 90 ILE A O 1
ATOM 712 N N . GLY A 1 91 ? 3.048 -6.080 0.414 1.00 96.06 91 GLY A N 1
ATOM 713 C CA . GLY A 1 91 ? 4.403 -5.708 0.827 1.00 96.06 91 GLY A CA 1
ATOM 714 C C . GLY A 1 91 ? 4.612 -4.214 1.101 1.00 96.06 91 GLY A C 1
ATOM 715 O O . GLY A 1 91 ? 5.105 -3.888 2.184 1.00 96.06 91 GLY A O 1
ATOM 716 N N . PRO A 1 92 ? 4.174 -3.288 0.221 1.00 96.44 92 PRO A N 1
ATOM 717 C CA . PRO A 1 92 ? 4.349 -1.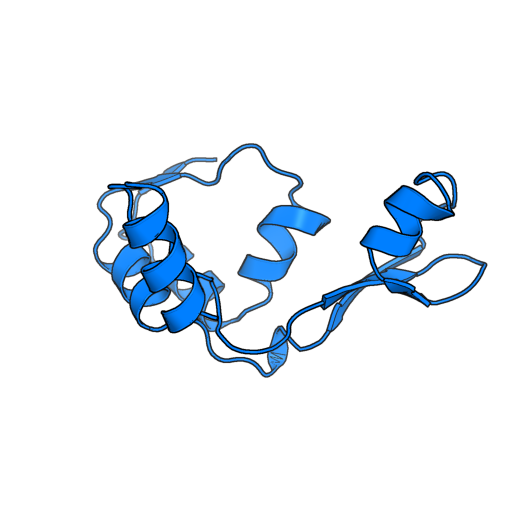855 0.447 1.00 96.44 92 PRO A CA 1
ATOM 718 C C . PRO A 1 92 ? 3.595 -1.363 1.688 1.00 96.44 92 PRO A C 1
ATOM 720 O O . PRO A 1 92 ? 4.084 -0.492 2.405 1.00 96.44 92 PRO A O 1
ATOM 723 N N . MET A 1 93 ? 2.432 -1.955 1.992 1.00 95.25 93 MET A N 1
ATOM 724 C CA . MET A 1 93 ? 1.672 -1.629 3.201 1.00 95.25 93 MET A CA 1
ATOM 725 C C . MET A 1 93 ? 2.389 -2.117 4.467 1.00 95.25 93 MET A C 1
ATOM 727 O O . MET A 1 93 ? 2.486 -1.384 5.450 1.00 95.25 93 MET A O 1
ATOM 731 N N . LEU A 1 94 ? 2.943 -3.332 4.438 1.00 94.81 94 LEU A N 1
ATOM 732 C CA . LEU A 1 94 ? 3.676 -3.925 5.566 1.00 94.81 94 LEU A CA 1
ATOM 733 C C . LEU A 1 94 ? 5.077 -3.331 5.777 1.00 94.81 94 LEU A C 1
ATOM 735 O O . LEU A 1 94 ? 5.653 -3.469 6.861 1.00 94.81 94 LEU A O 1
ATOM 739 N N . ALA A 1 95 ? 5.633 -2.659 4.769 1.00 95.81 95 ALA A N 1
ATOM 740 C CA . ALA A 1 95 ? 6.884 -1.920 4.892 1.00 95.81 95 ALA A CA 1
ATOM 741 C C . ALA A 1 95 ? 6.761 -0.732 5.864 1.00 95.81 95 ALA A C 1
ATOM 743 O O . ALA A 1 95 ? 7.736 -0.369 6.526 1.00 95.81 95 ALA A O 1
ATOM 744 N N . MET A 1 96 ? 5.549 -0.190 6.045 1.00 95.31 96 MET A N 1
ATOM 745 C CA . MET A 1 96 ? 5.267 0.811 7.071 1.00 95.31 96 MET A CA 1
ATOM 746 C C . MET A 1 96 ? 5.248 0.183 8.464 1.00 95.31 96 MET A C 1
ATOM 748 O O . MET A 1 96 ? 4.362 -0.597 8.828 1.00 95.31 96 MET A O 1
ATOM 752 N N . LYS A 1 97 ? 6.201 0.600 9.306 1.00 92.00 97 LYS A N 1
ATOM 753 C CA . LYS A 1 97 ? 6.390 0.061 10.664 1.00 92.00 97 LYS A CA 1
ATOM 754 C C . LYS A 1 97 ? 5.123 0.121 11.522 1.00 92.00 97 LYS A C 1
ATOM 756 O O . LYS A 1 97 ? 4.910 -0.783 12.324 1.00 92.00 97 LYS A O 1
ATOM 761 N N . GLY A 1 98 ? 4.310 1.171 11.383 1.00 93.06 98 GLY A N 1
ATOM 762 C CA . GLY A 1 98 ? 3.074 1.325 12.155 1.00 93.06 98 GLY A CA 1
ATOM 763 C C . GLY A 1 98 ? 2.002 0.294 11.790 1.00 93.06 98 GLY A C 1
ATOM 764 O O . GLY A 1 98 ? 1.453 -0.328 12.692 1.00 93.06 98 GLY A O 1
ATOM 765 N N . ILE A 1 99 ? 1.791 0.030 10.495 1.00 95.19 99 ILE A N 1
ATOM 766 C CA . ILE A 1 99 ? 0.841 -0.993 10.021 1.00 95.19 99 ILE A CA 1
ATOM 767 C C . ILE A 1 99 ? 1.286 -2.384 10.463 1.00 95.19 99 ILE A C 1
ATOM 769 O O . ILE A 1 99 ? 0.518 -3.123 11.074 1.00 95.19 99 ILE A O 1
ATOM 773 N N . ARG A 1 100 ? 2.560 -2.723 10.226 1.00 93.88 100 ARG A N 1
ATOM 774 C CA . ARG A 1 100 ? 3.108 -4.033 10.605 1.00 93.88 100 ARG A CA 1
ATOM 775 C C . ARG A 1 100 ? 2.985 -4.300 12.101 1.00 93.88 100 ARG A C 1
ATOM 777 O O . ARG A 1 100 ? 2.629 -5.404 12.499 1.00 93.88 100 ARG A O 1
ATOM 784 N N . LYS A 1 101 ? 3.285 -3.295 12.929 1.00 93.19 101 LYS A N 1
ATOM 785 C CA . LYS A 1 101 ? 3.151 -3.410 14.384 1.00 93.19 101 LYS A CA 1
ATOM 786 C C . LYS A 1 101 ? 1.709 -3.669 14.798 1.00 93.19 101 LYS A C 1
ATOM 788 O O . LYS A 1 101 ? 1.495 -4.526 15.648 1.00 93.19 101 LYS A O 1
ATOM 793 N N . GLU A 1 102 ? 0.758 -2.955 14.206 1.00 93.88 102 GLU A N 1
ATOM 794 C CA . GLU A 1 102 ? -0.652 -3.097 14.563 1.00 93.88 102 GLU A CA 1
ATOM 795 C C . GLU A 1 102 ? -1.179 -4.497 14.232 1.00 93.88 102 GLU A C 1
ATOM 797 O O . GLU A 1 102 ? -1.743 -5.158 15.098 1.00 93.88 102 GLU A O 1
ATOM 802 N N . LEU A 1 103 ? -0.866 -5.007 13.036 1.00 93.56 103 LEU A N 1
ATOM 803 C CA . LEU A 1 103 ? -1.247 -6.359 12.607 1.00 93.56 103 LEU A CA 1
ATOM 804 C C . LEU A 1 103 ? -0.598 -7.474 13.440 1.00 93.56 103 LEU A C 1
ATOM 806 O O . LEU A 1 103 ? -1.182 -8.538 13.603 1.00 93.56 103 LEU A O 1
ATOM 810 N N . SER A 1 104 ? 0.604 -7.246 13.979 1.00 91.12 104 SER A N 1
ATOM 811 C CA . SER A 1 104 ? 1.323 -8.242 14.791 1.00 91.12 104 SER A CA 1
ATOM 812 C C . SER A 1 104 ? 0.812 -8.386 16.231 1.00 91.12 104 SER A C 1
ATOM 814 O O . SER A 1 104 ? 1.337 -9.198 16.994 1.00 91.12 104 SER A O 1
ATOM 816 N N . LYS A 1 105 ? -0.181 -7.594 16.653 1.00 86.19 105 LYS A N 1
ATOM 817 C CA . LYS A 1 105 ? -0.727 -7.691 18.010 1.00 86.19 105 LYS A CA 1
ATOM 818 C C . LYS A 1 105 ? -1.571 -8.964 18.147 1.00 86.19 105 LYS A C 1
ATOM 820 O O . LYS A 1 105 ? -2.630 -9.079 17.543 1.00 86.19 105 LYS A O 1
ATOM 825 N N . ASN A 1 106 ? -1.154 -9.861 19.047 1.00 61.50 106 ASN A N 1
ATOM 826 C CA . ASN A 1 106 ? -1.741 -11.189 19.325 1.00 61.50 106 ASN A CA 1
ATOM 827 C C . ASN A 1 106 ? -3.247 -11.239 19.686 1.00 61.50 106 ASN A C 1
ATOM 829 O O . ASN A 1 106 ? -3.769 -12.317 19.956 1.00 61.50 106 ASN A O 1
ATOM 833 N N . LYS A 1 107 ? -3.955 -10.105 19.735 1.00 71.06 107 LYS A N 1
ATOM 834 C CA . LYS A 1 107 ? -5.393 -10.049 20.046 1.00 71.06 107 LYS A CA 1
ATOM 835 C C . LYS A 1 107 ? -6.289 -10.072 18.806 1.00 71.06 107 LYS A C 1
ATOM 837 O O . LYS A 1 107 ? -7.455 -10.434 18.931 1.00 71.06 107 LYS A O 1
ATOM 842 N N . ILE A 1 108 ? -5.768 -9.697 17.639 1.00 77.31 108 ILE A N 1
ATOM 843 C CA . ILE A 1 108 ? -6.549 -9.627 16.401 1.00 77.31 108 ILE A CA 1
ATOM 844 C C . ILE A 1 108 ? -6.402 -10.957 15.665 1.00 77.31 108 ILE A C 1
ATOM 846 O O . ILE A 1 108 ? -5.288 -11.429 15.436 1.00 77.31 108 ILE A O 1
ATOM 850 N N . LYS A 1 109 ? -7.522 -11.575 15.280 1.00 83.25 109 LYS A N 1
ATOM 851 C CA . LYS A 1 109 ? -7.482 -12.745 14.397 1.00 83.25 109 LYS A CA 1
ATOM 852 C C . LYS A 1 109 ? -7.069 -12.282 12.999 1.00 83.25 109 LYS A C 1
ATOM 854 O O . LYS A 1 109 ? -7.758 -11.457 12.405 1.00 83.25 109 LYS A O 1
ATOM 859 N N . LEU A 1 110 ? -5.957 -12.806 12.490 1.00 83.19 110 LEU A N 1
ATOM 860 C CA . LEU A 1 110 ? -5.465 -12.540 11.139 1.00 83.19 110 LEU A CA 1
ATOM 861 C C . LEU A 1 110 ? -5.730 -13.761 10.252 1.00 83.19 110 LEU A C 1
ATOM 863 O O . LEU A 1 110 ? -5.296 -14.863 10.586 1.00 83.19 110 LEU A O 1
ATOM 867 N N . LEU A 1 111 ? -6.428 -13.556 9.138 1.00 84.50 111 LEU A N 1
ATOM 868 C CA . LEU A 1 111 ? -6.621 -14.557 8.089 1.00 84.50 111 LEU A CA 1
ATOM 869 C C . LEU A 1 111 ? -5.869 -14.129 6.826 1.00 84.50 111 LEU A C 1
ATOM 871 O O . LEU A 1 111 ? -5.878 -12.947 6.467 1.00 84.50 111 LEU A O 1
ATOM 875 N N . LEU A 1 112 ? -5.215 -15.102 6.194 1.00 81.75 112 LEU A N 1
ATOM 876 C CA . LEU A 1 112 ? -4.499 -14.979 4.923 1.00 81.75 112 LEU A CA 1
ATOM 877 C C . LEU A 1 112 ? -5.295 -15.649 3.802 1.00 81.75 112 LEU A C 1
ATOM 879 O O . LEU A 1 112 ? -6.003 -16.635 4.115 1.00 81.75 112 LEU A O 1
#

InterPro domains:
  IPR002882 2-phospho-L-lactate transferase CofD [PF01933] (2-109)
  IPR010115 Phosphoenolpyruvate transferase/2-phospho-L-lactate transferase [PTHR43007] (2-109)
  IPR038136 CofD-like domain superfamily [G3DSA:3.40.50.10680] (2-111)
  IPR038136 CofD-like domain superfamily [SSF142338] (2-109)

Foldseek 3Di:
DQVVVVVVCVVVVPPDDDFDQFPDDKFKWFQFPVGIDTPCCCCPVVVVPTDTPDIDIPCLAPTDTDPVLLVCLQPDQEDEDPPDDVCHPVVNSCSRPSSVVSNPPPRYHYHD

Organism: NCBI:txid1456366